Protein AF-K9W0Q9-F1 (afdb_monomer_lite)

Secondary structure (DSSP, 8-state):
-HHHHHHHHHHHHHHHTTT-HHHHHHHHHHHHTHHHHHHHHHHHHHHHTTS---HHHHHHHHHHHHHHHHHHHHHHHTTTT--HHHHHHHHHHHHHHHHHHHS-S-------SHHHHHHHHHHHHHHHHHHHHHTTSHHHHHH---TTSTTTGGGS--

InterPro domains:
  IPR002680 Alternative oxidase [PF01786] (16-102)
  IPR002680 Alternative oxidase [PTHR31803] (5-102)
  IPR038659 Alternative oxidase superfamily [G3DSA:1.20.1260.140] (1-105)

Structure (mmCIF, N/CA/C/O backbone):
data_AF-K9W0Q9-F1
#
_entry.id   AF-K9W0Q9-F1
#
loop_
_atom_site.group_PDB
_atom_site.id
_atom_site.type_symbol
_atom_site.label_atom_id
_atom_site.label_alt_id
_atom_site.label_comp_id
_atom_site.label_asym_id
_atom_site.label_entity_id
_atom_site.label_seq_id
_atom_site.pdbx_PDB_ins_code
_atom_site.Cartn_x
_atom_site.Cartn_y
_atom_site.Cartn_z
_atom_site.occupancy
_atom_site.B_iso_or_equiv
_atom_site.auth_seq_id
_atom_site.auth_comp_id
_atom_site.auth_asym_id
_atom_site.auth_atom_id
_atom_site.pdbx_PDB_model_num
ATOM 1 N N . MET A 1 1 ? 7.665 16.505 -1.309 1.00 53.44 1 MET A N 1
ATOM 2 C CA . MET A 1 1 ? 6.292 16.562 -1.870 1.00 53.44 1 MET A CA 1
ATOM 3 C C . MET A 1 1 ? 5.495 15.297 -1.554 1.00 53.44 1 MET A C 1
ATOM 5 O O . MET A 1 1 ? 4.420 15.426 -0.991 1.00 53.44 1 MET A O 1
ATOM 9 N N . LEU A 1 2 ? 6.021 14.095 -1.835 1.00 57.38 2 LEU A N 1
ATOM 10 C CA . LEU A 1 2 ? 5.347 12.828 -1.509 1.00 57.38 2 LEU A CA 1
ATOM 11 C C . LEU A 1 2 ? 5.180 12.618 0.006 1.00 57.38 2 LEU A C 1
ATOM 13 O O . LEU A 1 2 ? 4.066 12.401 0.452 1.00 57.38 2 LEU A O 1
ATOM 17 N N . GLN A 1 3 ? 6.235 12.822 0.803 1.00 58.09 3 GLN A N 1
ATOM 18 C CA . GLN A 1 3 ? 6.147 12.746 2.271 1.00 58.09 3 GLN A CA 1
ATOM 19 C C . GLN A 1 3 ? 5.103 13.711 2.854 1.00 58.09 3 GLN A C 1
ATOM 21 O O . GLN A 1 3 ? 4.351 13.338 3.738 1.00 58.09 3 GLN A O 1
ATOM 26 N N . PHE A 1 4 ? 4.978 14.922 2.302 1.00 65.38 4 PHE A N 1
ATOM 27 C CA . PHE A 1 4 ? 3.951 15.883 2.721 1.00 65.38 4 PHE A CA 1
ATOM 28 C C . PHE A 1 4 ? 2.527 15.398 2.396 1.00 65.38 4 PHE A C 1
ATOM 30 O O . PHE A 1 4 ? 1.630 15.523 3.224 1.00 65.38 4 PHE A O 1
ATOM 37 N N . LEU A 1 5 ? 2.324 14.803 1.215 1.00 65.62 5 LEU A N 1
ATOM 38 C CA . LEU A 1 5 ? 1.051 14.185 0.829 1.00 65.62 5 LEU A CA 1
ATOM 39 C C . LEU A 1 5 ? 0.712 12.972 1.700 1.00 65.62 5 LEU A C 1
ATOM 41 O O . LEU A 1 5 ? -0.432 12.845 2.128 1.00 65.62 5 LEU A O 1
ATOM 45 N N . VAL A 1 6 ? 1.698 12.123 1.992 1.00 67.38 6 VAL A N 1
ATOM 46 C CA . VAL A 1 6 ? 1.546 10.971 2.889 1.00 67.38 6 VAL A CA 1
ATOM 47 C C . VAL A 1 6 ? 1.188 11.446 4.296 1.00 67.38 6 VAL A C 1
ATOM 49 O O . VAL A 1 6 ? 0.217 10.959 4.857 1.00 67.38 6 VAL A O 1
ATOM 52 N N . SER A 1 7 ? 1.852 12.475 4.829 1.00 68.44 7 SER A N 1
ATOM 53 C CA . SER A 1 7 ? 1.512 13.037 6.143 1.00 68.44 7 SER A CA 1
ATOM 54 C C . SER A 1 7 ? 0.103 13.639 6.194 1.00 68.44 7 SER A C 1
ATOM 56 O O . SER A 1 7 ? -0.592 13.487 7.197 1.00 68.44 7 SER A O 1
ATOM 58 N N . ILE A 1 8 ? -0.355 14.301 5.125 1.00 75.94 8 ILE A N 1
ATOM 59 C CA . ILE A 1 8 ? -1.740 14.792 5.036 1.00 75.94 8 ILE A CA 1
ATOM 60 C C . ILE A 1 8 ? -2.720 13.618 4.998 1.00 75.94 8 ILE A C 1
ATOM 62 O O . ILE A 1 8 ? -3.731 13.644 5.699 1.00 75.94 8 ILE A O 1
ATOM 66 N N . LEU A 1 9 ? -2.425 12.585 4.209 1.00 73.56 9 LEU A N 1
ATOM 67 C CA . LEU A 1 9 ? -3.254 11.389 4.108 1.00 73.56 9 LEU A CA 1
ATOM 68 C C . LEU A 1 9 ? -3.345 10.669 5.458 1.00 73.56 9 LEU A C 1
ATOM 70 O O . LEU A 1 9 ? -4.447 10.379 5.917 1.00 73.56 9 LEU A O 1
ATOM 74 N N . GLU A 1 10 ? -2.215 10.442 6.126 1.00 72.25 10 GLU A N 1
ATOM 75 C CA . GLU A 1 10 ? -2.154 9.858 7.465 1.00 72.25 10 GLU A CA 1
ATOM 76 C C . GLU A 1 10 ? -2.935 10.690 8.480 1.00 72.25 10 GLU A C 1
ATOM 78 O O . GLU A 1 10 ? -3.659 10.130 9.305 1.00 72.25 10 GLU A O 1
ATOM 83 N N . PHE A 1 11 ? -2.841 12.019 8.413 1.00 79.00 11 PHE A N 1
ATOM 84 C CA . PHE A 1 11 ? -3.606 12.919 9.271 1.00 79.00 11 PHE A CA 1
ATOM 85 C C . PHE A 1 11 ? -5.117 12.805 9.015 1.00 79.00 11 PHE A C 1
ATOM 87 O O . PHE A 1 11 ? -5.897 12.623 9.956 1.00 79.00 11 PHE A O 1
ATOM 94 N N . CYS A 1 12 ? -5.539 12.847 7.749 1.00 80.44 12 CYS A N 1
ATOM 95 C CA . CYS A 1 12 ? -6.937 12.699 7.350 1.00 80.44 12 CYS A CA 1
ATOM 96 C C . CYS A 1 12 ? -7.502 11.332 7.759 1.00 80.44 12 CYS A C 1
ATOM 98 O O . CYS A 1 12 ? -8.575 11.274 8.362 1.00 80.44 12 CYS A O 1
ATOM 100 N N . LEU A 1 13 ? -6.772 10.243 7.503 1.00 80.50 13 LEU A N 1
ATOM 101 C CA . LEU A 1 13 ? -7.163 8.886 7.890 1.00 80.50 13 LEU A CA 1
ATOM 102 C C . LEU A 1 13 ? -7.195 8.718 9.412 1.00 80.50 13 LEU A C 1
ATOM 104 O O . LEU A 1 13 ? -8.138 8.133 9.938 1.00 80.50 13 LEU A O 1
ATOM 108 N N . SER A 1 14 ? -6.230 9.293 10.136 1.00 76.81 14 SER A N 1
ATOM 109 C CA . SER A 1 14 ? -6.221 9.285 11.606 1.00 76.81 14 SER A CA 1
ATOM 110 C C . SER A 1 14 ? -7.429 10.010 12.194 1.00 76.81 14 SER A C 1
ATOM 112 O O . SER A 1 14 ? -7.927 9.623 13.251 1.00 76.81 14 SER A O 1
ATOM 114 N N . ARG A 1 15 ? -7.927 11.052 11.517 1.00 83.75 15 ARG A N 1
ATOM 115 C CA . ARG A 1 15 ? -9.120 11.780 11.953 1.00 83.75 15 ARG A CA 1
ATOM 116 C C . ARG A 1 15 ? -10.417 11.065 11.582 1.00 83.75 15 ARG A C 1
ATOM 118 O O . ARG A 1 15 ? -11.326 11.044 12.411 1.00 83.75 15 ARG A O 1
ATOM 125 N N . LEU A 1 16 ? -10.497 10.519 10.367 1.00 84.31 16 LEU A N 1
ATOM 126 C CA . LEU A 1 16 ? -11.683 9.854 9.820 1.00 84.31 16 LEU A CA 1
ATOM 127 C C . LEU A 1 16 ? -11.959 8.511 10.506 1.00 84.31 16 LEU A C 1
ATOM 129 O O . LEU A 1 16 ? -13.104 8.200 10.815 1.00 84.31 16 LEU A O 1
ATOM 133 N N . TYR A 1 17 ? -10.904 7.749 10.795 1.00 84.25 17 TYR A N 1
ATOM 134 C CA . TYR A 1 17 ? -10.982 6.439 11.442 1.00 84.25 17 TYR A CA 1
ATOM 135 C C . TYR A 1 17 ? -10.630 6.490 12.928 1.00 84.25 17 TYR A C 1
ATOM 137 O O . TYR A 1 17 ? -10.083 5.534 13.485 1.00 84.25 17 TYR A O 1
ATOM 145 N N . LYS A 1 18 ? -10.922 7.615 13.586 1.00 78.00 18 LYS A N 1
ATOM 146 C CA . LYS A 1 18 ? -10.721 7.731 15.029 1.00 78.00 18 LYS A CA 1
ATOM 147 C C . LYS A 1 18 ? -11.505 6.610 15.730 1.00 78.00 18 LYS A C 1
ATOM 149 O O . LYS A 1 18 ? -12.688 6.432 15.453 1.00 78.00 18 LYS A O 1
ATOM 154 N N . ASP A 1 19 ? -10.816 5.833 16.563 1.00 81.50 19 ASP A N 1
ATOM 155 C CA . ASP A 1 19 ? -11.355 4.683 17.308 1.00 81.50 19 ASP A CA 1
ATOM 156 C C . ASP A 1 19 ? -11.834 3.485 16.441 1.00 81.50 19 ASP A C 1
ATOM 158 O O . ASP A 1 19 ? -12.412 2.527 16.951 1.00 81.50 19 ASP A O 1
ATOM 162 N N . ARG A 1 20 ? -11.575 3.492 15.119 1.00 83.25 20 ARG A N 1
ATOM 163 C CA . ARG A 1 20 ? -11.908 2.401 14.175 1.00 83.25 20 ARG A CA 1
ATOM 164 C C . ARG A 1 20 ? -10.640 1.800 13.567 1.00 83.25 20 ARG A C 1
ATOM 166 O O . ARG A 1 20 ? -10.340 2.004 12.391 1.00 83.25 20 ARG A O 1
ATOM 173 N N . PHE A 1 21 ? -9.896 1.043 14.369 1.00 84.38 21 PHE A N 1
ATOM 174 C CA . PHE A 1 21 ? -8.581 0.528 13.973 1.00 84.38 21 PHE A CA 1
ATOM 175 C C . PHE A 1 21 ? -8.625 -0.482 12.820 1.00 84.38 21 PHE A C 1
ATOM 177 O O . PHE A 1 21 ? -7.917 -0.283 11.839 1.00 84.38 21 PHE A O 1
ATOM 184 N N . TYR A 1 22 ? -9.461 -1.527 12.886 1.00 87.00 22 TYR A N 1
ATOM 185 C CA . TYR A 1 22 ? -9.489 -2.547 11.823 1.00 87.00 22 TYR A CA 1
ATOM 186 C C . TYR A 1 22 ? -9.854 -1.971 10.446 1.00 87.00 22 TYR A C 1
ATOM 188 O O . TYR A 1 22 ? -9.137 -2.262 9.490 1.00 87.00 22 TYR A O 1
ATOM 196 N N . PRO A 1 23 ? -10.876 -1.101 10.314 1.00 88.69 23 PRO A N 1
ATOM 197 C CA . PRO A 1 23 ? -11.159 -0.458 9.033 1.00 88.69 23 PRO A CA 1
ATOM 198 C C . PRO A 1 23 ? -10.050 0.482 8.555 1.00 88.69 23 PRO A C 1
ATOM 200 O O . PRO A 1 23 ? -9.765 0.532 7.362 1.00 88.69 23 PRO A O 1
ATOM 203 N N . ARG A 1 24 ? -9.373 1.189 9.472 1.00 88.25 24 ARG A N 1
ATOM 204 C CA . ARG A 1 24 ? -8.221 2.032 9.121 1.00 88.25 24 ARG A CA 1
ATOM 205 C C . ARG A 1 24 ? -7.102 1.212 8.490 1.00 88.25 24 ARG A C 1
ATOM 207 O O . ARG A 1 24 ? -6.607 1.592 7.433 1.00 88.25 24 ARG A O 1
ATOM 214 N N . PHE A 1 25 ? -6.713 0.110 9.134 1.00 87.12 25 PHE A N 1
ATOM 215 C CA . PHE A 1 25 ? -5.697 -0.787 8.587 1.00 87.12 25 PHE A CA 1
ATOM 216 C C . PHE A 1 25 ? -6.153 -1.381 7.266 1.00 87.12 25 PHE A C 1
ATOM 218 O O . PHE A 1 25 ? -5.383 -1.376 6.322 1.00 87.12 25 PHE A O 1
ATOM 225 N N . TYR A 1 26 ? -7.414 -1.798 7.149 1.00 91.06 26 TYR A N 1
ATOM 226 C CA . TYR A 1 26 ? -7.927 -2.347 5.898 1.00 91.06 26 TYR A CA 1
ATOM 227 C C . TYR A 1 26 ? -7.718 -1.376 4.728 1.00 91.06 26 TYR A C 1
ATOM 229 O O . TYR A 1 26 ? -7.220 -1.775 3.677 1.00 91.06 26 TYR A O 1
ATOM 237 N N . VAL A 1 27 ? -8.038 -0.089 4.915 1.00 90.06 27 VAL A N 1
ATOM 238 C CA . VAL A 1 27 ? -7.817 0.932 3.882 1.00 90.06 27 VAL A CA 1
ATOM 239 C C . VAL A 1 27 ? -6.329 1.152 3.608 1.00 90.06 27 VAL A C 1
ATOM 241 O O . VAL A 1 27 ? -5.949 1.230 2.443 1.00 90.06 27 VAL A O 1
ATOM 244 N N . LEU A 1 28 ? -5.489 1.231 4.645 1.00 86.44 28 LEU A N 1
ATOM 245 C CA . LEU A 1 28 ? -4.045 1.436 4.489 1.00 86.44 28 LEU A CA 1
ATOM 246 C C . LEU A 1 28 ? -3.378 0.277 3.737 1.00 86.44 28 LEU A C 1
ATOM 248 O O . LEU A 1 28 ? -2.754 0.524 2.713 1.00 86.44 28 LEU A O 1
ATOM 252 N N . GLU A 1 29 ? -3.609 -0.962 4.166 1.00 87.75 29 GLU A N 1
ATOM 253 C CA . GLU A 1 29 ? -3.070 -2.189 3.553 1.00 87.75 29 GLU A CA 1
ATOM 254 C C . GLU A 1 29 ? -3.618 -2.419 2.131 1.00 87.75 29 GLU A C 1
ATOM 256 O O . GLU A 1 29 ? -2.999 -3.050 1.277 1.00 87.75 29 GLU A O 1
ATOM 261 N N . THR A 1 30 ? -4.812 -1.901 1.827 1.00 90.31 30 THR A N 1
ATOM 262 C CA . THR A 1 30 ? -5.342 -1.937 0.456 1.00 90.31 30 THR A CA 1
ATOM 263 C C . THR A 1 30 ? -4.603 -0.946 -0.451 1.00 90.31 30 THR A C 1
ATOM 265 O O . THR A 1 30 ? -4.350 -1.244 -1.619 1.00 90.31 30 THR A O 1
ATOM 268 N N . VAL A 1 31 ? -4.239 0.229 0.072 1.00 88.50 31 VAL A N 1
ATOM 269 C CA . VAL A 1 31 ? -3.550 1.299 -0.669 1.00 88.50 31 VAL A CA 1
ATOM 270 C C . VAL A 1 31 ? -2.033 1.058 -0.753 1.00 88.50 31 VAL A C 1
ATOM 272 O O . VAL A 1 31 ? -1.439 1.384 -1.783 1.00 88.50 31 VAL A O 1
ATOM 275 N N . SER A 1 32 ? -1.409 0.442 0.257 1.00 84.50 32 SER A N 1
ATOM 276 C CA . SER A 1 32 ? 0.031 0.114 0.295 1.00 84.50 32 SER A CA 1
ATOM 277 C C . SER A 1 32 ? 0.451 -0.864 -0.804 1.00 84.50 32 SER A C 1
ATOM 279 O O . SER A 1 32 ? 1.595 -0.875 -1.237 1.00 84.50 32 SER A O 1
ATOM 281 N N . ARG A 1 33 ? -0.494 -1.633 -1.354 1.00 88.06 33 ARG A N 1
ATOM 282 C CA . ARG A 1 33 ? -0.257 -2.572 -2.465 1.00 88.06 33 ARG A CA 1
ATOM 283 C C . ARG A 1 33 ? -0.077 -1.906 -3.826 1.00 88.06 33 ARG A C 1
ATOM 285 O O . ARG A 1 33 ? 0.436 -2.527 -4.761 1.00 88.06 33 ARG A O 1
ATOM 292 N N . VAL A 1 34 ? -0.544 -0.668 -3.961 1.00 88.69 34 VAL A N 1
ATOM 293 C CA . VAL A 1 34 ? -0.626 0.048 -5.239 1.00 88.69 34 VAL A CA 1
ATOM 294 C C . VAL A 1 34 ? 0.742 0.345 -5.855 1.00 88.69 34 VAL A C 1
ATOM 296 O O . VAL A 1 34 ? 0.863 0.139 -7.062 1.00 88.69 34 VAL A O 1
ATOM 299 N N . PRO A 1 35 ? 1.778 0.770 -5.105 1.00 84.69 35 PRO A N 1
ATOM 300 C CA . PRO A 1 35 ? 3.114 0.975 -5.654 1.00 84.69 35 PRO A CA 1
ATOM 301 C C . PRO A 1 35 ? 3.691 -0.273 -6.312 1.00 84.69 35 PRO A C 1
ATOM 303 O O . PRO A 1 35 ? 4.149 -0.199 -7.452 1.00 84.69 35 PRO A O 1
ATOM 306 N N . TYR A 1 36 ? 3.581 -1.428 -5.653 1.00 84.00 36 TYR A N 1
ATOM 307 C CA . TYR A 1 36 ? 4.068 -2.694 -6.196 1.00 84.00 36 TYR A CA 1
ATOM 308 C C . TYR A 1 36 ? 3.296 -3.101 -7.453 1.00 84.00 36 TYR A C 1
ATOM 310 O O . TYR A 1 36 ? 3.898 -3.468 -8.460 1.00 84.00 36 TYR A O 1
ATOM 318 N N . PHE A 1 37 ? 1.965 -2.973 -7.439 1.00 86.44 37 PHE A N 1
ATOM 319 C CA . PHE A 1 37 ? 1.138 -3.261 -8.613 1.00 86.44 37 PHE A CA 1
ATOM 320 C C . PHE A 1 37 ? 1.442 -2.321 -9.791 1.00 86.44 37 PHE A C 1
ATOM 322 O O . PHE A 1 37 ? 1.609 -2.784 -10.919 1.00 86.44 37 PHE A O 1
ATOM 329 N N . ALA A 1 38 ? 1.551 -1.013 -9.539 1.00 85.62 38 ALA A N 1
ATOM 330 C CA . ALA A 1 38 ? 1.886 -0.021 -10.555 1.00 85.62 38 ALA A CA 1
ATOM 331 C C . ALA A 1 38 ? 3.253 -0.321 -11.183 1.00 85.62 38 ALA A C 1
ATOM 333 O O . ALA A 1 38 ? 3.369 -0.379 -12.407 1.00 85.62 38 ALA A O 1
ATOM 334 N N . PHE A 1 39 ? 4.262 -0.605 -10.359 1.00 81.75 39 PHE A N 1
ATOM 335 C CA . PHE A 1 39 ? 5.594 -0.958 -10.831 1.00 81.75 39 PHE A CA 1
ATOM 336 C C . PHE A 1 39 ? 5.587 -2.235 -11.682 1.00 81.75 39 PHE A C 1
ATOM 338 O O . PHE A 1 39 ? 6.087 -2.223 -12.807 1.00 81.75 39 PHE A O 1
ATOM 345 N N . LEU A 1 40 ? 4.944 -3.306 -11.202 1.00 83.75 40 LEU A N 1
ATOM 346 C CA . LEU A 1 40 ? 4.785 -4.554 -11.956 1.00 83.75 40 LEU A CA 1
ATOM 347 C C . LEU A 1 40 ? 4.076 -4.334 -13.297 1.00 83.75 40 LEU A C 1
ATOM 349 O O . LEU A 1 40 ? 4.505 -4.888 -14.305 1.00 83.75 40 LEU A O 1
ATOM 353 N N . SER A 1 41 ? 3.025 -3.508 -13.331 1.00 87.88 41 SER A N 1
ATOM 354 C CA . SER A 1 41 ? 2.273 -3.224 -14.560 1.00 87.88 41 SER A CA 1
ATOM 355 C C . SER A 1 41 ? 3.127 -2.525 -15.626 1.00 87.88 41 SER A C 1
ATOM 357 O O . SER A 1 41 ? 3.078 -2.900 -16.798 1.00 87.88 41 SER A O 1
ATOM 359 N N . VAL A 1 42 ? 3.970 -1.566 -15.221 1.00 84.12 42 VAL A N 1
ATOM 360 C CA . VAL A 1 42 ? 4.882 -0.847 -16.124 1.00 84.12 42 VAL A CA 1
ATOM 361 C C . VAL A 1 42 ? 6.023 -1.753 -16.581 1.00 84.12 42 VAL A C 1
ATOM 363 O O . VAL A 1 42 ? 6.349 -1.772 -17.767 1.00 84.12 42 VAL A O 1
ATOM 366 N N . LEU A 1 43 ? 6.607 -2.542 -15.674 1.00 80.44 43 LEU A N 1
ATOM 367 C CA . LEU A 1 43 ? 7.662 -3.488 -16.033 1.00 80.44 43 LEU A CA 1
ATOM 368 C C . LEU A 1 43 ? 7.175 -4.548 -17.023 1.00 80.44 43 LEU A C 1
ATOM 370 O O . LEU A 1 43 ? 7.850 -4.797 -18.020 1.00 80.44 43 LEU A O 1
ATOM 374 N N . HIS A 1 44 ? 5.995 -5.126 -16.789 1.00 83.56 44 HIS A N 1
ATOM 375 C CA . HIS A 1 44 ? 5.394 -6.076 -17.724 1.00 83.56 44 HIS A CA 1
ATOM 376 C C . HIS A 1 44 ? 5.088 -5.439 -19.080 1.00 83.56 44 HIS A C 1
ATOM 378 O O . HIS A 1 44 ? 5.261 -6.094 -20.109 1.00 83.56 44 HIS A O 1
ATOM 384 N N . LEU A 1 45 ? 4.670 -4.169 -19.112 1.00 83.50 45 LEU A N 1
ATOM 385 C CA . LEU A 1 45 ? 4.482 -3.439 -20.364 1.00 83.50 45 LEU A CA 1
ATOM 386 C C . LEU A 1 45 ? 5.811 -3.273 -21.118 1.00 83.50 45 LEU A C 1
ATOM 388 O O . LEU A 1 45 ? 5.866 -3.540 -22.315 1.00 83.50 45 LEU A O 1
ATOM 392 N N . TYR A 1 46 ? 6.889 -2.882 -20.435 1.00 80.00 46 TYR A N 1
ATOM 393 C CA . TYR A 1 46 ? 8.215 -2.740 -21.050 1.00 80.00 46 TYR A CA 1
ATOM 394 C C . TYR A 1 46 ? 8.778 -4.064 -21.563 1.00 80.00 46 TYR A C 1
ATOM 396 O O . TYR A 1 46 ? 9.337 -4.097 -22.660 1.00 80.00 46 TYR A O 1
ATOM 404 N N . GLU A 1 47 ? 8.596 -5.148 -20.811 1.00 78.06 47 GLU A N 1
ATOM 405 C CA . GLU A 1 47 ? 8.965 -6.496 -21.243 1.00 78.06 47 GLU A CA 1
ATOM 406 C C . GLU A 1 47 ? 8.159 -6.927 -22.476 1.00 78.06 47 GLU A C 1
ATOM 408 O O . GLU A 1 47 ? 8.733 -7.369 -23.469 1.00 78.06 47 GLU A O 1
ATOM 413 N N . SER A 1 48 ? 6.840 -6.705 -22.471 1.00 83.06 48 SER A N 1
ATOM 414 C CA . SER A 1 48 ? 5.953 -7.060 -23.591 1.00 83.06 48 SER A CA 1
ATOM 415 C C . SER A 1 48 ? 6.258 -6.274 -24.870 1.00 83.06 48 SER A C 1
ATOM 417 O O . SER A 1 48 ? 6.072 -6.785 -25.972 1.00 83.06 48 SER A O 1
ATOM 419 N N . LEU A 1 49 ? 6.738 -5.035 -24.736 1.00 86.38 49 LEU A N 1
ATOM 420 C CA . LEU A 1 49 ? 7.183 -4.199 -25.855 1.00 86.38 49 LEU A CA 1
ATOM 421 C C . LEU A 1 49 ? 8.621 -4.513 -26.308 1.00 86.38 49 LEU A C 1
ATOM 423 O O . LEU A 1 49 ? 9.108 -3.891 -27.250 1.00 86.38 49 LEU A O 1
ATOM 427 N N . GLY A 1 50 ? 9.319 -5.442 -25.645 1.00 82.62 50 GLY A N 1
ATOM 428 C CA . GLY A 1 50 ? 10.716 -5.779 -25.934 1.00 82.62 50 GLY A CA 1
ATOM 429 C C . GLY A 1 50 ? 11.711 -4.673 -25.567 1.00 82.62 50 GLY A C 1
ATOM 430 O O . GLY A 1 50 ? 12.865 -4.712 -25.994 1.00 82.62 50 GLY A O 1
ATOM 431 N N . LEU A 1 51 ? 11.285 -3.681 -24.780 1.00 72.88 51 LEU A N 1
ATOM 432 C CA . LEU A 1 51 ? 12.108 -2.541 -24.366 1.00 72.88 51 LEU A CA 1
ATOM 433 C C . LEU A 1 51 ? 13.047 -2.898 -23.207 1.00 72.88 51 LEU A C 1
ATOM 435 O O . LEU A 1 51 ? 13.998 -2.165 -22.931 1.00 72.88 51 LEU A O 1
ATOM 439 N N . TRP A 1 52 ? 12.788 -4.009 -22.513 1.00 69.44 52 TRP A N 1
ATOM 440 C CA . TRP A 1 52 ? 13.531 -4.409 -21.323 1.00 69.44 52 TRP A CA 1
ATOM 441 C C . TRP A 1 52 ? 13.385 -5.910 -21.029 1.00 69.44 52 TRP A C 1
ATOM 443 O O . TRP A 1 52 ? 12.334 -6.480 -21.282 1.00 69.44 52 TRP A O 1
ATOM 453 N N . HIS A 1 53 ? 14.429 -6.552 -20.491 1.00 63.78 53 HIS A N 1
ATOM 454 C CA . HIS A 1 53 ? 14.489 -8.017 -20.322 1.00 63.78 53 HIS A CA 1
ATOM 455 C C . HIS A 1 53 ? 15.097 -8.442 -18.969 1.00 63.78 53 HIS A C 1
ATOM 457 O O . HIS A 1 53 ? 15.980 -9.297 -18.924 1.00 63.78 53 HIS A O 1
ATOM 463 N N . GLN A 1 54 ? 14.679 -7.832 -17.851 1.00 65.00 54 GLN A N 1
ATOM 464 C CA . GLN A 1 54 ? 15.145 -8.233 -16.511 1.00 65.00 54 GLN A CA 1
ATOM 465 C C . GLN A 1 54 ? 13.997 -8.734 -15.623 1.00 65.00 54 GLN A C 1
ATOM 467 O O . GLN A 1 54 ? 13.537 -8.050 -14.708 1.00 65.00 54 GLN A O 1
ATOM 472 N N . ALA A 1 55 ? 13.578 -9.977 -15.862 1.00 64.12 55 ALA A N 1
ATOM 473 C CA . ALA A 1 55 ? 12.482 -10.633 -15.144 1.00 64.12 55 ALA A CA 1
ATOM 474 C C . ALA A 1 55 ? 12.704 -10.765 -13.621 1.00 64.12 55 ALA A C 1
ATOM 476 O O . ALA A 1 55 ? 11.755 -10.977 -12.867 1.00 64.12 55 ALA A O 1
ATOM 477 N N . ASP A 1 56 ? 13.938 -10.636 -13.133 1.00 68.50 56 ASP A N 1
ATOM 478 C CA . ASP A 1 56 ? 14.235 -10.790 -11.706 1.00 68.50 56 ASP A CA 1
ATOM 479 C C . ASP A 1 56 ? 13.658 -9.658 -10.844 1.00 68.50 56 ASP A C 1
ATOM 481 O O . ASP A 1 56 ? 13.208 -9.904 -9.727 1.00 68.50 56 ASP A O 1
ATOM 485 N N . TRP A 1 57 ? 13.548 -8.442 -11.381 1.00 64.12 57 TRP A N 1
ATOM 486 C CA . TRP A 1 57 ? 12.907 -7.319 -10.686 1.00 64.12 57 TRP A CA 1
ATOM 487 C C . TRP A 1 57 ? 11.397 -7.501 -10.533 1.00 64.12 57 TRP A C 1
ATOM 489 O O . TRP A 1 57 ? 10.826 -7.059 -9.536 1.00 64.12 57 TRP A O 1
ATOM 499 N N . ILE A 1 58 ? 10.760 -8.174 -11.496 1.00 70.94 58 ILE A N 1
ATOM 500 C CA . ILE A 1 58 ? 9.333 -8.514 -11.444 1.00 70.94 58 ILE A CA 1
ATOM 501 C C . ILE A 1 58 ? 9.084 -9.459 -10.263 1.00 70.94 58 ILE A C 1
ATOM 503 O O . ILE A 1 58 ? 8.137 -9.274 -9.506 1.00 70.94 58 ILE A O 1
ATOM 507 N N . LYS A 1 59 ? 9.975 -10.433 -10.036 1.00 75.06 59 LYS A N 1
ATOM 508 C CA . LYS A 1 59 ? 9.845 -11.384 -8.919 1.00 75.06 59 LYS A CA 1
ATOM 509 C C . LYS A 1 59 ? 9.914 -10.695 -7.555 1.00 75.06 59 LYS A C 1
ATOM 511 O O . LYS A 1 59 ? 9.144 -11.053 -6.670 1.00 75.06 59 LYS A O 1
ATOM 516 N N . ILE A 1 60 ? 10.810 -9.718 -7.394 1.00 74.12 60 ILE A N 1
ATOM 517 C CA . ILE A 1 60 ? 10.990 -8.990 -6.126 1.00 74.12 60 ILE A CA 1
ATOM 518 C C . ILE A 1 60 ? 9.720 -8.206 -5.779 1.00 74.12 60 ILE A C 1
ATOM 520 O O . ILE A 1 60 ? 9.133 -8.432 -4.726 1.00 74.12 60 ILE A O 1
ATOM 524 N N . HIS A 1 61 ? 9.230 -7.375 -6.700 1.00 74.31 61 HIS A N 1
ATOM 525 C CA . HIS A 1 61 ? 8.046 -6.547 -6.446 1.00 74.31 61 HIS A CA 1
ATOM 526 C C . HIS A 1 61 ? 6.764 -7.383 -6.341 1.00 74.31 61 HIS A C 1
ATOM 528 O O . HIS A 1 61 ? 5.812 -6.997 -5.663 1.00 74.31 61 HIS A O 1
ATOM 534 N N . PHE A 1 62 ? 6.729 -8.559 -6.977 1.00 81.19 62 PHE A N 1
ATOM 535 C CA . PHE A 1 62 ? 5.660 -9.529 -6.763 1.00 81.19 62 PHE A CA 1
ATOM 536 C C . PHE A 1 62 ? 5.679 -10.088 -5.337 1.00 81.19 62 PHE A C 1
ATOM 538 O O . PHE A 1 62 ? 4.624 -10.185 -4.713 1.00 81.19 62 PHE A O 1
ATOM 545 N N . ALA A 1 63 ? 6.859 -10.422 -4.806 1.00 80.50 63 ALA A N 1
ATOM 546 C CA . ALA A 1 63 ? 6.996 -10.899 -3.433 1.00 80.50 63 ALA A CA 1
ATOM 547 C C . ALA A 1 63 ? 6.581 -9.829 -2.409 1.00 80.50 63 ALA A C 1
ATOM 549 O O . ALA A 1 63 ? 5.881 -10.150 -1.453 1.00 80.50 63 ALA A O 1
ATOM 550 N N . GLU A 1 64 ? 6.925 -8.562 -2.641 1.00 78.12 64 GLU A N 1
ATOM 551 C CA . GLU A 1 64 ? 6.485 -7.442 -1.797 1.00 78.12 64 GLU A CA 1
ATOM 552 C C . GLU A 1 64 ? 4.964 -7.233 -1.884 1.00 78.12 64 GLU A C 1
ATOM 554 O O . GLU A 1 64 ? 4.279 -7.193 -0.865 1.00 78.12 64 GLU A O 1
ATOM 559 N N . SER A 1 65 ? 4.383 -7.241 -3.092 1.00 83.88 65 SER A N 1
ATOM 560 C CA . SER A 1 65 ? 2.921 -7.179 -3.262 1.00 83.88 65 SER A CA 1
ATOM 561 C C . SER A 1 65 ? 2.190 -8.335 -2.562 1.00 83.88 65 SER A C 1
ATOM 563 O O . SER A 1 65 ? 1.062 -8.172 -2.080 1.00 83.88 65 SER A O 1
ATOM 565 N N . TRP A 1 66 ? 2.822 -9.512 -2.511 1.00 85.50 66 TRP A N 1
ATOM 566 C CA . TRP A 1 66 ? 2.322 -10.684 -1.799 1.00 85.50 66 TRP A CA 1
ATOM 567 C C . TRP A 1 66 ? 2.425 -10.536 -0.275 1.00 85.50 66 TRP A C 1
ATOM 569 O O . TRP A 1 66 ? 1.511 -10.963 0.433 1.00 85.50 66 TRP A O 1
ATOM 579 N N . ASN A 1 67 ? 3.490 -9.909 0.227 1.00 86.62 67 ASN A N 1
ATOM 580 C CA . ASN A 1 67 ? 3.654 -9.587 1.645 1.00 86.62 67 ASN A CA 1
ATOM 581 C C . ASN A 1 67 ? 2.527 -8.668 2.141 1.00 86.62 67 ASN A C 1
ATOM 583 O O . ASN A 1 67 ? 1.799 -9.014 3.069 1.00 86.62 67 ASN A O 1
ATOM 587 N N . GLU A 1 68 ? 2.283 -7.570 1.432 1.00 84.00 68 GLU A N 1
ATOM 588 C CA . GLU A 1 68 ? 1.199 -6.633 1.748 1.00 84.00 68 GLU A CA 1
ATOM 589 C C . GLU A 1 68 ? -0.191 -7.286 1.636 1.00 84.00 68 GLU A C 1
ATOM 591 O O . GLU A 1 68 ? -1.098 -7.056 2.439 1.00 84.00 68 GLU A O 1
ATOM 596 N N . LEU A 1 69 ? -0.386 -8.179 0.654 1.00 89.25 69 LEU A N 1
ATOM 597 C CA . LEU A 1 69 ? -1.613 -8.975 0.565 1.00 89.25 69 LEU A CA 1
ATOM 598 C C . LEU A 1 69 ? -1.815 -9.842 1.815 1.00 89.25 69 LEU A C 1
ATOM 600 O O . LEU A 1 69 ? -2.953 -10.010 2.259 1.00 89.25 69 LEU A O 1
ATOM 604 N N . HIS A 1 70 ? -0.746 -10.412 2.371 1.00 88.38 70 HIS A N 1
ATOM 605 C CA . HIS A 1 70 ? -0.830 -11.208 3.589 1.00 88.38 70 HIS A CA 1
ATOM 606 C C . HIS A 1 70 ? -1.326 -10.366 4.772 1.00 88.38 70 HIS A C 1
ATOM 608 O O . HIS A 1 70 ? -2.234 -10.801 5.486 1.00 88.38 70 HIS A O 1
ATOM 614 N N . HIS A 1 71 ? -0.817 -9.142 4.923 1.00 85.31 71 HIS A N 1
ATOM 615 C CA . HIS A 1 71 ? -1.272 -8.197 5.944 1.00 85.31 71 HIS A CA 1
ATOM 616 C C . HIS A 1 71 ? -2.757 -7.853 5.768 1.00 85.31 71 HIS A C 1
ATOM 618 O O . HIS A 1 71 ? -3.545 -7.980 6.711 1.00 85.31 71 HIS A O 1
ATOM 624 N N . LEU A 1 72 ? -3.180 -7.540 4.539 1.00 89.56 72 LEU A N 1
ATOM 625 C CA . LEU A 1 72 ? -4.582 -7.266 4.223 1.00 89.56 72 LEU A CA 1
ATOM 626 C C . LEU A 1 72 ? -5.504 -8.431 4.616 1.00 89.56 72 LEU A C 1
ATOM 628 O O . LEU A 1 72 ? -6.553 -8.209 5.222 1.00 89.56 72 LEU A O 1
ATOM 632 N N . ARG A 1 73 ? -5.114 -9.679 4.325 1.00 90.00 73 ARG A N 1
ATOM 633 C CA . ARG A 1 73 ? -5.907 -10.871 4.682 1.00 90.00 73 ARG A CA 1
ATOM 634 C C . ARG A 1 73 ? -6.073 -11.045 6.187 1.00 90.00 73 ARG A C 1
ATOM 636 O O . ARG A 1 73 ? -7.145 -11.453 6.632 1.00 90.00 73 ARG A O 1
ATOM 643 N N . ILE A 1 74 ? -5.046 -10.724 6.971 1.00 88.62 74 ILE A N 1
ATOM 644 C CA . ILE A 1 74 ? -5.135 -10.745 8.437 1.00 88.62 74 ILE A CA 1
ATOM 645 C C . ILE A 1 74 ? -6.177 -9.725 8.908 1.00 88.62 74 ILE A C 1
ATOM 647 O O . ILE A 1 74 ? -7.025 -10.042 9.740 1.00 88.62 74 ILE A O 1
ATOM 651 N N . VAL A 1 75 ? -6.155 -8.514 8.351 1.00 88.62 75 VAL A N 1
ATOM 652 C CA . VAL A 1 75 ? -7.088 -7.446 8.731 1.00 88.62 75 VAL A CA 1
ATOM 653 C C . VAL A 1 75 ? -8.523 -7.746 8.281 1.00 88.62 75 VAL A C 1
ATOM 655 O O . VAL A 1 75 ? -9.470 -7.477 9.023 1.00 88.62 75 VAL A O 1
ATOM 658 N N . GLU A 1 76 ? -8.706 -8.354 7.108 1.00 89.62 76 GLU A N 1
ATOM 659 C CA . GLU A 1 76 ? -10.009 -8.851 6.647 1.00 89.62 76 GLU A CA 1
ATOM 660 C C . GLU A 1 76 ? -10.575 -9.911 7.595 1.00 89.62 76 GLU A C 1
ATOM 662 O O . GLU A 1 76 ? -11.735 -9.812 7.988 1.00 89.62 76 GLU A O 1
ATOM 667 N N . ALA A 1 77 ? -9.752 -10.867 8.039 1.00 88.12 77 ALA A N 1
ATOM 668 C CA . ALA A 1 77 ? -10.161 -11.885 9.009 1.00 88.12 77 ALA A CA 1
ATOM 669 C C . ALA A 1 77 ? -10.548 -11.298 10.381 1.00 88.12 77 ALA A C 1
ATOM 671 O O . ALA A 1 77 ? -11.263 -11.933 11.154 1.00 88.12 77 ALA A O 1
ATOM 672 N N . LEU A 1 78 ? -10.091 -10.082 10.693 1.00 86.62 78 LEU A N 1
ATOM 673 C CA . LEU A 1 78 ? -10.462 -9.329 11.894 1.00 86.62 78 LEU A CA 1
ATOM 674 C C . LEU A 1 78 ? -11.685 -8.417 11.687 1.00 86.62 78 LEU A C 1
ATOM 676 O O . LEU A 1 78 ? -12.080 -7.718 12.620 1.00 86.62 78 LEU A O 1
ATOM 680 N N . GLY A 1 79 ? -12.300 -8.428 10.500 1.00 86.69 79 GLY A N 1
ATOM 681 C CA . GLY A 1 79 ? -13.487 -7.635 10.173 1.00 86.69 79 GLY A CA 1
ATOM 682 C C . GLY A 1 79 ? -13.189 -6.206 9.703 1.00 86.69 79 GLY A C 1
ATOM 683 O O . GLY A 1 79 ? -14.076 -5.353 9.708 1.00 86.69 79 GLY A O 1
ATOM 684 N N . GLY A 1 80 ? -11.954 -5.898 9.289 1.00 87.94 80 GLY A N 1
ATOM 685 C CA . GLY A 1 80 ? -11.608 -4.559 8.795 1.00 87.94 80 GLY A CA 1
ATOM 686 C C . GLY A 1 80 ? -12.346 -4.163 7.510 1.00 87.94 80 GLY A C 1
ATOM 687 O O . GLY A 1 80 ? -12.612 -2.985 7.291 1.00 87.94 80 GLY A O 1
ATOM 688 N N . GLY A 1 81 ? -12.736 -5.145 6.696 1.00 87.69 81 GLY A N 1
ATOM 689 C CA . GLY A 1 81 ? -13.429 -4.942 5.424 1.00 87.69 81 GLY A CA 1
ATOM 690 C C . GLY A 1 81 ? -14.957 -5.009 5.487 1.00 87.69 81 GLY A C 1
ATOM 691 O O . GLY A 1 81 ? -15.574 -5.042 4.428 1.00 87.69 81 GLY A O 1
ATOM 692 N N . GLU A 1 82 ? -15.591 -5.054 6.665 1.00 89.94 82 GLU A N 1
ATOM 693 C CA . GLU A 1 82 ? -17.041 -5.310 6.813 1.00 89.94 82 GLU A CA 1
ATOM 694 C C . GLU A 1 82 ? -17.930 -4.189 6.245 1.00 89.94 82 GLU A C 1
ATOM 696 O O . GLU A 1 82 ? -18.963 -4.434 5.610 1.00 89.94 82 GLU A O 1
ATOM 701 N N . TYR A 1 83 ? -17.511 -2.933 6.394 1.00 90.19 83 TYR A N 1
ATOM 702 C CA . TYR A 1 83 ? -18.310 -1.781 5.986 1.00 90.19 83 TYR A CA 1
ATOM 703 C C . TYR A 1 83 ? -18.054 -1.395 4.526 1.00 90.19 83 TYR A C 1
ATOM 705 O O . TYR A 1 83 ? -16.926 -1.151 4.100 1.00 90.19 83 TYR A O 1
ATOM 713 N N . TRP A 1 84 ? -19.132 -1.261 3.753 1.00 92.00 84 TRP A N 1
ATOM 714 C CA . TRP A 1 84 ? -19.054 -0.946 2.324 1.00 92.00 84 TRP A CA 1
ATOM 715 C C . TRP A 1 84 ? -18.440 0.428 2.022 1.00 92.00 84 TRP A C 1
ATOM 717 O O . TRP A 1 84 ? -17.788 0.577 0.992 1.00 92.00 84 TRP A O 1
ATOM 727 N N . LEU A 1 85 ? -18.621 1.413 2.911 1.00 90.19 85 LEU A N 1
ATOM 728 C CA . LEU A 1 85 ? -18.034 2.748 2.761 1.00 90.19 85 LEU A CA 1
ATOM 729 C C . LEU A 1 85 ? -16.509 2.697 2.836 1.00 90.19 85 LEU A C 1
ATOM 731 O O . LEU A 1 85 ? -15.842 3.288 1.993 1.00 90.19 85 LEU A O 1
ATOM 735 N N . ASP A 1 86 ? -15.965 1.952 3.798 1.00 90.75 86 ASP A N 1
ATOM 736 C CA . ASP A 1 86 ? -14.518 1.812 3.973 1.00 90.75 86 ASP A CA 1
ATOM 737 C C . ASP A 1 86 ? -13.907 1.104 2.748 1.00 90.75 86 ASP A C 1
ATOM 739 O O . ASP A 1 86 ? -12.886 1.539 2.215 1.00 90.75 86 ASP A O 1
ATOM 743 N N . ARG A 1 87 ? -14.612 0.097 2.203 1.00 93.19 87 ARG A N 1
ATOM 744 C CA . ARG A 1 87 ? -14.264 -0.524 0.915 1.00 93.19 87 ARG A CA 1
ATOM 745 C C . ARG A 1 87 ? -14.281 0.487 -0.224 1.00 93.19 87 ARG A C 1
ATOM 747 O O . ARG A 1 87 ? -13.332 0.540 -0.996 1.00 93.19 87 ARG A O 1
ATOM 754 N N . LEU A 1 88 ? -15.332 1.290 -0.363 1.00 93.56 88 LEU A N 1
ATOM 755 C CA . LEU A 1 88 ? -15.415 2.287 -1.432 1.00 93.56 88 LEU A CA 1
ATOM 756 C C . LEU A 1 88 ? -14.249 3.284 -1.363 1.00 93.56 88 LEU A C 1
ATOM 758 O O . LEU A 1 88 ? -13.609 3.539 -2.382 1.00 93.56 88 LEU A O 1
ATOM 762 N N . PHE A 1 89 ? -13.933 3.796 -0.170 1.00 90.12 89 PHE A N 1
ATOM 763 C CA . PHE A 1 89 ? -12.788 4.686 0.033 1.00 90.12 89 PHE A CA 1
ATOM 764 C C . PHE A 1 89 ? -11.465 4.023 -0.347 1.00 90.12 89 PHE A C 1
ATOM 766 O O . PHE A 1 89 ? -10.662 4.647 -1.039 1.00 90.12 89 PHE A O 1
ATOM 773 N N . ALA A 1 90 ? -11.257 2.763 0.047 1.00 90.81 90 ALA A N 1
ATOM 774 C CA . ALA A 1 90 ? -10.066 2.010 -0.326 1.00 90.81 90 ALA A CA 1
ATOM 775 C C . ALA A 1 90 ? -9.928 1.878 -1.851 1.00 90.81 90 ALA A C 1
ATOM 777 O O . ALA A 1 90 ? -8.877 2.197 -2.398 1.00 90.81 90 ALA A O 1
ATOM 778 N N . HIS A 1 91 ? -10.996 1.498 -2.562 1.00 92.75 91 HIS A N 1
ATOM 779 C CA . HIS A 1 91 ? -10.958 1.337 -4.021 1.00 92.75 91 HIS A CA 1
ATOM 780 C C . HIS A 1 91 ? -10.740 2.662 -4.766 1.00 92.75 91 HIS A C 1
ATOM 782 O O . HIS A 1 91 ? -9.975 2.706 -5.729 1.00 92.75 91 HIS A O 1
ATOM 788 N N . ILE A 1 92 ? -11.377 3.751 -4.320 1.00 91.50 92 ILE A N 1
ATOM 789 C CA . ILE A 1 92 ? -11.139 5.088 -4.884 1.00 91.50 92 ILE A CA 1
ATOM 790 C C . ILE A 1 92 ? -9.684 5.506 -4.644 1.00 91.50 92 ILE A C 1
ATOM 792 O O . ILE A 1 92 ? -9.031 6.001 -5.563 1.00 91.50 92 ILE A O 1
ATOM 796 N N . GLY A 1 93 ? -9.165 5.265 -3.435 1.00 88.25 93 GLY A N 1
ATOM 797 C CA . GLY A 1 93 ? -7.768 5.509 -3.083 1.00 88.25 93 GLY A CA 1
ATOM 798 C C . GLY A 1 93 ? -6.802 4.723 -3.967 1.00 88.25 93 GLY A C 1
ATOM 799 O O . GLY A 1 93 ? -5.873 5.310 -4.511 1.00 88.25 93 GLY A O 1
ATOM 800 N N . VAL A 1 94 ? -7.068 3.432 -4.190 1.00 90.94 94 VAL A N 1
ATOM 801 C CA . VAL A 1 94 ? -6.291 2.564 -5.089 1.00 90.94 94 VAL A CA 1
ATOM 802 C C . VAL A 1 94 ? -6.255 3.116 -6.505 1.00 90.94 94 VAL A C 1
ATOM 804 O O . VAL A 1 94 ? -5.179 3.280 -7.074 1.00 90.94 94 VAL A O 1
ATOM 807 N N . PHE A 1 95 ? -7.420 3.436 -7.069 1.00 91.31 95 PHE A N 1
ATOM 808 C CA . PHE A 1 95 ? -7.513 3.935 -8.437 1.00 91.31 95 PHE A CA 1
ATOM 809 C C . PHE A 1 95 ? -6.781 5.271 -8.601 1.00 91.31 95 PHE A C 1
ATOM 811 O O . PHE A 1 95 ? -5.973 5.429 -9.515 1.00 91.31 95 PHE A O 1
ATOM 818 N N . ALA A 1 96 ? -7.026 6.223 -7.696 1.00 88.19 96 ALA A N 1
ATOM 819 C CA . ALA A 1 96 ? -6.362 7.519 -7.725 1.00 88.19 96 ALA A CA 1
ATOM 820 C C . 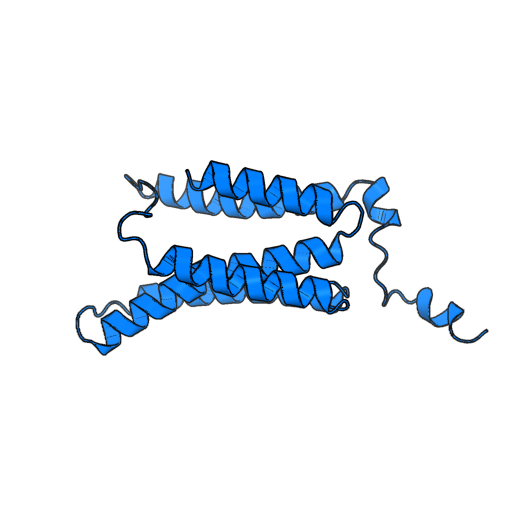ALA A 1 96 ? -4.844 7.375 -7.553 1.00 88.19 96 ALA A C 1
ATOM 822 O O . ALA A 1 96 ? -4.081 7.968 -8.317 1.00 88.19 96 ALA A O 1
ATOM 823 N N . TYR A 1 97 ? -4.397 6.565 -6.590 1.00 85.75 97 TYR A N 1
ATOM 824 C CA . TYR A 1 97 ? -2.977 6.390 -6.313 1.00 85.75 97 TYR A CA 1
ATOM 825 C C . TYR A 1 97 ? -2.253 5.693 -7.470 1.00 85.75 97 TYR A C 1
ATOM 827 O O . TYR A 1 97 ? -1.176 6.138 -7.858 1.00 85.75 97 TYR A O 1
ATOM 835 N N . TYR A 1 98 ? -2.875 4.692 -8.100 1.00 88.56 98 TYR A N 1
ATOM 836 C CA . TYR A 1 98 ? -2.324 4.009 -9.271 1.00 88.56 98 TYR A CA 1
ATOM 837 C C . TYR A 1 98 ? -2.015 4.995 -10.404 1.00 88.56 98 TYR A C 1
ATOM 839 O O . TYR A 1 98 ? -0.883 5.058 -10.880 1.00 88.56 98 TYR A O 1
ATOM 847 N N . TRP A 1 99 ? -2.980 5.834 -10.789 1.00 86.06 99 TRP A N 1
ATOM 848 C CA . TRP A 1 99 ? -2.760 6.825 -11.847 1.00 86.06 99 TRP A CA 1
ATOM 849 C C . TRP A 1 99 ? -1.758 7.908 -11.445 1.00 86.06 99 TRP A C 1
ATOM 851 O O . TRP A 1 99 ? -0.965 8.350 -12.273 1.00 86.06 99 TRP A O 1
ATOM 861 N N . ILE A 1 100 ? -1.734 8.301 -10.169 1.00 81.81 100 ILE A N 1
ATOM 862 C CA . ILE A 1 100 ? -0.721 9.218 -9.633 1.00 81.81 100 ILE A CA 1
ATOM 863 C C . ILE A 1 100 ? 0.696 8.627 -9.728 1.00 81.81 100 ILE A C 1
ATOM 865 O O . ILE A 1 100 ? 1.649 9.400 -9.832 1.00 81.81 100 ILE A O 1
ATOM 869 N N . LEU A 1 101 ? 0.855 7.303 -9.669 1.00 80.31 101 LEU A N 1
ATOM 870 C CA . LEU A 1 101 ? 2.153 6.633 -9.793 1.00 80.31 101 LEU A CA 1
ATOM 871 C C . LEU A 1 101 ? 2.555 6.361 -11.245 1.00 80.31 101 LEU A C 1
ATOM 873 O O . LEU A 1 101 ? 3.734 6.464 -11.562 1.00 80.31 101 LEU A O 1
ATOM 877 N N . VAL A 1 102 ? 1.600 6.038 -12.121 1.00 80.94 102 VAL A N 1
ATOM 878 C CA . VAL A 1 102 ? 1.876 5.683 -13.525 1.00 80.94 102 VAL A CA 1
ATOM 879 C C . VAL A 1 102 ? 2.091 6.910 -14.424 1.00 80.94 102 VAL A C 1
ATOM 881 O O . VAL A 1 102 ? 2.841 6.826 -15.390 1.00 80.94 102 VAL A O 1
ATOM 884 N N . LEU A 1 103 ? 1.445 8.048 -14.139 1.00 78.12 103 LEU A N 1
ATOM 885 C CA . LEU A 1 103 ? 1.440 9.218 -15.035 1.00 78.12 103 LEU A CA 1
ATOM 886 C C . LEU A 1 103 ? 2.635 10.199 -14.936 1.00 78.12 103 LEU A C 1
ATOM 888 O O . LEU A 1 103 ? 2.900 10.856 -15.941 1.00 78.12 103 LEU A O 1
ATOM 892 N N . PRO A 1 104 ? 3.343 10.389 -13.803 1.00 64.25 104 PRO A N 1
ATOM 893 C CA . PRO A 1 104 ? 4.452 11.341 -13.736 1.00 64.25 104 PRO A CA 1
ATOM 894 C C . PRO A 1 104 ? 5.828 10.700 -13.973 1.00 64.25 104 PRO A C 1
ATOM 896 O O . PRO A 1 104 ? 6.210 9.740 -13.311 1.00 64.25 104 PRO A O 1
ATOM 899 N N . GLU A 1 105 ? 6.617 11.332 -14.844 1.00 55.16 105 GLU A N 1
ATOM 900 C CA . GLU A 1 105 ? 7.949 10.896 -15.299 1.00 55.16 105 GLU A CA 1
ATOM 901 C C . GLU A 1 105 ? 9.073 11.062 -14.247 1.00 55.16 105 GLU A C 1
ATOM 903 O O . GLU A 1 105 ? 10.172 10.541 -14.412 1.00 55.16 105 GLU A O 1
ATOM 908 N N . GLU A 1 106 ? 8.807 11.720 -13.111 1.00 53.41 106 GLU A N 1
ATOM 909 C CA . GLU A 1 106 ? 9.853 12.113 -12.156 1.00 53.41 106 GLU A CA 1
ATOM 910 C C . GLU A 1 106 ? 9.411 11.934 -10.693 1.00 53.41 106 GLU A C 1
ATOM 912 O O . GLU A 1 106 ? 9.134 12.884 -9.961 1.00 53.41 106 GLU A O 1
ATOM 917 N N . ARG A 1 107 ? 9.282 10.677 -10.248 1.00 54.78 107 ARG A N 1
ATOM 918 C CA . ARG A 1 107 ? 8.996 10.343 -8.836 1.00 54.78 107 ARG A CA 1
ATOM 919 C C . ARG A 1 107 ? 9.828 9.193 -8.287 1.00 54.78 107 ARG A C 1
ATOM 921 O O . ARG A 1 107 ? 9.375 8.444 -7.428 1.00 54.78 107 ARG A O 1
ATOM 928 N N . ARG A 1 108 ? 11.064 9.058 -8.756 1.00 59.97 108 ARG A N 1
ATOM 929 C CA . ARG A 1 108 ? 12.017 8.179 -8.079 1.00 59.97 108 ARG A CA 1
ATOM 930 C C . ARG A 1 108 ? 12.538 8.914 -6.838 1.00 59.97 108 ARG A C 1
ATOM 932 O O . ARG A 1 108 ? 12.947 10.071 -6.981 1.00 59.97 108 ARG A O 1
ATOM 939 N N . PRO A 1 109 ? 12.522 8.308 -5.636 1.00 63.06 109 PRO A N 1
ATOM 940 C CA . PRO A 1 109 ? 13.345 8.824 -4.549 1.00 63.06 109 PRO A CA 1
ATOM 941 C C . PRO A 1 109 ? 14.789 8.923 -5.059 1.00 63.06 109 PRO A C 1
ATOM 943 O O . PRO A 1 109 ? 15.219 8.113 -5.885 1.00 63.06 109 PRO A O 1
ATOM 946 N N . LYS A 1 110 ? 15.523 9.958 -4.643 1.00 66.31 110 LYS A N 1
ATOM 947 C CA . LYS A 1 110 ? 16.941 10.066 -4.997 1.00 66.31 110 LYS A CA 1
ATOM 948 C C . LYS A 1 110 ? 17.683 8.968 -4.242 1.00 66.31 110 LYS A C 1
ATOM 950 O O . LYS A 1 110 ? 17.913 9.098 -3.048 1.00 66.31 110 LYS A O 1
ATOM 955 N N . ILE A 1 111 ? 17.983 7.885 -4.946 1.00 74.56 111 ILE A N 1
ATOM 956 C CA . ILE A 1 111 ? 18.788 6.772 -4.457 1.00 74.56 111 ILE A CA 1
ATOM 957 C C . ILE A 1 111 ? 20.195 6.989 -5.012 1.00 74.56 111 ILE A C 1
ATOM 959 O O . ILE A 1 111 ? 20.405 6.838 -6.216 1.00 74.56 111 ILE A O 1
ATOM 963 N N . GLU A 1 112 ? 21.147 7.375 -4.167 1.00 79.81 112 GLU A N 1
ATOM 964 C CA . GLU A 1 112 ? 22.549 7.539 -4.574 1.00 79.81 112 GLU A CA 1
ATOM 965 C C . GLU A 1 112 ? 23.348 6.258 -4.318 1.00 79.81 112 GLU A C 1
ATOM 967 O O . GLU A 1 112 ? 24.329 5.975 -5.008 1.00 79.81 112 GLU A O 1
ATOM 972 N N . ASN A 1 113 ? 22.919 5.454 -3.344 1.00 75.62 113 ASN A N 1
ATOM 973 C CA . ASN A 1 113 ? 23.591 4.223 -2.954 1.00 75.62 113 ASN A CA 1
ATOM 974 C C . ASN A 1 113 ? 22.605 3.157 -2.423 1.00 75.62 113 ASN A C 1
ATOM 976 O O . ASN A 1 113 ? 21.422 3.409 -2.204 1.00 75.62 113 ASN A O 1
ATOM 980 N N . LEU A 1 114 ? 23.109 1.939 -2.196 1.00 71.75 114 LEU A N 1
ATOM 981 C CA . LEU A 1 114 ? 22.312 0.810 -1.699 1.00 71.75 114 LEU A CA 1
ATOM 982 C C . LEU A 1 114 ? 21.762 1.034 -0.275 1.00 71.75 114 LEU A C 1
ATOM 984 O O . LEU A 1 114 ? 20.721 0.485 0.077 1.00 71.75 114 LEU A O 1
ATOM 988 N N . TYR A 1 115 ? 22.438 1.838 0.547 1.00 76.50 115 TYR A N 1
ATOM 989 C CA . TYR A 1 115 ? 21.962 2.168 1.888 1.00 76.50 115 TYR A CA 1
ATOM 990 C C . TYR A 1 115 ? 20.698 3.039 1.841 1.00 76.50 115 TYR A C 1
ATOM 992 O O . TYR A 1 115 ? 19.782 2.787 2.620 1.00 76.50 115 TYR A O 1
ATOM 1000 N N . ASP A 1 116 ? 20.586 3.966 0.887 1.00 73.06 116 ASP A N 1
ATOM 1001 C CA . ASP A 1 116 ? 19.380 4.786 0.708 1.00 73.06 116 ASP A CA 1
ATOM 1002 C C . ASP A 1 116 ? 18.150 3.917 0.405 1.00 73.06 116 ASP A C 1
ATOM 1004 O O . ASP A 1 116 ? 17.075 4.150 0.949 1.00 73.06 116 ASP A O 1
ATOM 1008 N N . VAL A 1 117 ? 18.320 2.847 -0.383 1.00 73.38 117 VAL A N 1
ATOM 1009 C CA . VAL A 1 117 ? 17.253 1.866 -0.658 1.00 73.38 117 VAL A CA 1
ATOM 1010 C C . VAL A 1 117 ? 16.767 1.217 0.636 1.00 73.38 117 VAL A C 1
ATOM 1012 O O . VAL A 1 117 ? 15.569 1.192 0.911 1.00 73.38 117 VAL A O 1
ATOM 1015 N N . PHE A 1 118 ? 17.693 0.722 1.461 1.00 76.62 118 PHE A N 1
ATOM 1016 C CA . PHE A 1 118 ? 17.339 0.101 2.736 1.00 76.62 118 PHE A CA 1
ATOM 1017 C C . PHE A 1 118 ? 16.714 1.094 3.719 1.00 76.62 118 PHE A C 1
ATOM 1019 O O . PHE A 1 118 ? 15.855 0.705 4.507 1.00 76.62 118 PHE A O 1
ATOM 1026 N N . VAL A 1 119 ? 17.120 2.366 3.683 1.00 77.12 119 VAL A N 1
ATOM 1027 C CA . VAL A 1 119 ? 16.515 3.427 4.496 1.00 77.12 119 VAL A CA 1
ATOM 1028 C C . VAL A 1 119 ? 15.070 3.672 4.082 1.00 77.12 119 VAL A C 1
ATOM 1030 O O . VAL A 1 119 ? 14.218 3.719 4.964 1.00 77.12 119 VAL A O 1
ATOM 1033 N N . GLU A 1 120 ? 14.783 3.786 2.786 1.00 78.38 120 GLU A N 1
ATOM 1034 C CA . GLU A 1 120 ? 13.419 4.019 2.301 1.00 78.38 120 GLU A CA 1
ATOM 1035 C C . GLU A 1 120 ? 12.496 2.836 2.619 1.00 78.38 120 GLU A C 1
ATOM 1037 O O . GLU A 1 120 ? 11.435 3.048 3.201 1.00 78.38 120 GLU A O 1
ATOM 1042 N N . ILE A 1 121 ? 12.939 1.597 2.371 1.00 74.38 121 ILE A N 1
ATOM 1043 C CA . ILE A 1 121 ? 12.176 0.385 2.725 1.00 74.38 121 ILE A CA 1
ATOM 1044 C C . ILE A 1 121 ? 11.925 0.325 4.235 1.00 74.38 121 ILE A C 1
ATOM 1046 O O . ILE A 1 121 ? 10.802 0.126 4.686 1.00 74.38 121 ILE A O 1
ATOM 1050 N N . ARG A 1 122 ? 12.963 0.553 5.052 1.00 77.31 122 ARG A N 1
ATOM 1051 C CA . ARG A 1 122 ? 12.817 0.570 6.513 1.00 77.31 122 ARG A CA 1
ATOM 1052 C C . ARG A 1 122 ? 11.833 1.642 6.965 1.00 77.31 122 ARG A C 1
ATOM 1054 O O . ARG A 1 122 ? 11.111 1.414 7.926 1.00 77.31 122 ARG A O 1
ATOM 1061 N N . ASN A 1 123 ? 11.862 2.828 6.362 1.00 76.12 123 ASN A N 1
ATOM 1062 C CA . ASN A 1 123 ? 10.989 3.928 6.760 1.00 76.12 123 ASN A CA 1
ATOM 1063 C C . ASN A 1 123 ? 9.517 3.611 6.451 1.00 76.12 123 ASN A C 1
ATOM 1065 O O . ASN A 1 123 ? 8.665 3.944 7.273 1.00 76.12 123 ASN A O 1
ATOM 1069 N N . ASP A 1 124 ? 9.242 2.940 5.330 1.00 72.88 124 ASP A N 1
ATOM 1070 C CA . ASP A 1 124 ? 7.906 2.452 4.969 1.00 72.88 124 ASP A CA 1
ATOM 1071 C C . ASP A 1 124 ? 7.402 1.425 5.999 1.00 72.88 124 ASP A C 1
ATOM 1073 O O . ASP A 1 124 ? 6.388 1.633 6.669 1.00 72.88 124 ASP A O 1
ATOM 1077 N N . GLU A 1 125 ? 8.216 0.406 6.289 1.00 77.19 125 GLU A N 1
ATOM 1078 C CA . GLU A 1 125 ? 7.898 -0.600 7.310 1.00 77.19 125 GLU A CA 1
ATOM 1079 C C . GLU A 1 125 ? 7.790 -0.002 8.722 1.00 77.19 125 GLU A C 1
ATOM 1081 O O . GLU A 1 125 ? 6.998 -0.443 9.556 1.00 77.19 125 GLU A O 1
ATOM 1086 N N . MET A 1 126 ? 8.559 1.046 9.027 1.00 72.75 126 MET A N 1
ATOM 1087 C CA . MET A 1 126 ? 8.470 1.746 10.309 1.00 72.75 126 MET A CA 1
ATOM 1088 C C . MET A 1 126 ? 7.140 2.494 10.455 1.00 72.75 126 MET A C 1
ATOM 1090 O O . MET A 1 126 ? 6.613 2.569 11.568 1.00 72.75 126 MET A O 1
ATOM 1094 N N . ALA A 1 127 ? 6.571 3.024 9.368 1.00 67.31 127 ALA A N 1
ATOM 1095 C CA . ALA A 1 127 ? 5.238 3.626 9.388 1.00 67.31 127 ALA A CA 1
ATOM 1096 C C . ALA A 1 127 ? 4.162 2.565 9.687 1.00 67.31 127 ALA A C 1
ATOM 1098 O O . ALA A 1 127 ? 3.261 2.799 10.509 1.00 67.31 127 ALA A O 1
ATOM 1099 N N . HIS A 1 128 ? 4.317 1.361 9.125 1.00 63.38 128 HIS A N 1
ATOM 1100 C CA . HIS A 1 128 ? 3.484 0.203 9.457 1.00 63.38 128 HIS A CA 1
ATOM 1101 C C . HIS A 1 128 ? 3.617 -0.162 10.947 1.00 63.38 128 HIS A C 1
ATOM 1103 O O . HIS A 1 128 ? 2.623 -0.182 11.681 1.00 63.38 128 HIS A O 1
ATOM 1109 N N . ILE A 1 129 ? 4.849 -0.320 11.446 1.00 70.69 129 ILE A N 1
ATOM 1110 C CA . ILE A 1 129 ? 5.144 -0.653 12.851 1.00 70.69 129 ILE A CA 1
ATOM 1111 C C . ILE A 1 129 ? 4.604 0.406 13.818 1.00 70.69 129 ILE A C 1
ATOM 1113 O O . ILE A 1 129 ? 4.003 0.059 14.836 1.00 70.69 129 ILE A O 1
ATOM 1117 N N . HIS A 1 130 ? 4.783 1.699 13.536 1.00 69.69 130 HIS A N 1
ATOM 1118 C CA . HIS A 1 130 ? 4.300 2.773 14.406 1.00 69.69 130 HIS A CA 1
ATOM 1119 C C . HIS A 1 130 ? 2.776 2.718 14.562 1.00 69.69 130 HIS A C 1
ATOM 1121 O O . HIS A 1 130 ? 2.245 2.871 15.668 1.00 69.69 130 HIS A O 1
ATOM 1127 N N . THR A 1 131 ? 2.071 2.423 13.470 1.00 62.47 131 THR A N 1
ATOM 1128 C CA . THR A 1 131 ? 0.620 2.231 13.495 1.00 62.47 131 THR A CA 1
ATOM 1129 C C . THR A 1 131 ? 0.242 0.980 14.299 1.00 62.47 131 THR A C 1
ATOM 1131 O O . THR A 1 131 ? -0.685 1.034 15.107 1.00 62.47 131 THR A O 1
ATOM 1134 N N . MET A 1 132 ? 1.000 -0.117 14.188 1.00 64.69 132 MET A N 1
ATOM 1135 C CA . MET A 1 132 ? 0.800 -1.327 15.003 1.00 64.69 132 MET A CA 1
ATOM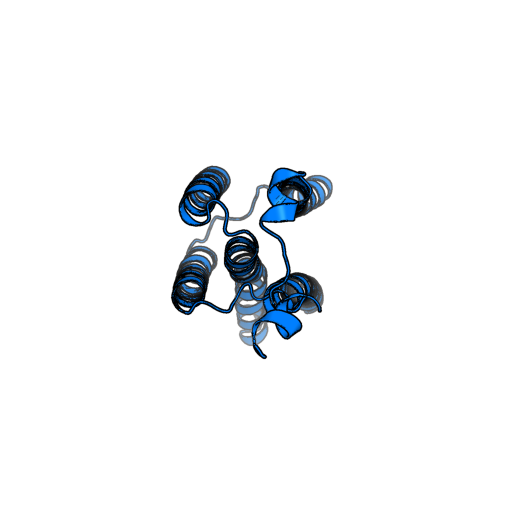 1136 C C . MET A 1 132 ? 1.045 -1.093 16.502 1.00 64.69 132 MET A C 1
ATOM 1138 O O . MET A 1 132 ? 0.271 -1.566 17.334 1.00 64.69 132 MET A O 1
ATOM 1142 N N . ILE A 1 133 ? 2.082 -0.337 16.872 1.00 66.25 133 ILE A N 1
ATOM 1143 C CA . ILE A 1 133 ? 2.388 0.019 18.269 1.00 66.25 133 ILE A CA 1
ATOM 1144 C C . ILE A 1 133 ? 1.288 0.905 18.854 1.00 66.25 133 ILE A C 1
ATOM 1146 O O . ILE A 1 133 ? 0.898 0.725 20.011 1.00 66.25 133 ILE A O 1
ATOM 1150 N N . ALA A 1 134 ? 0.738 1.835 18.066 1.00 65.31 134 ALA A N 1
ATOM 1151 C CA . ALA A 1 134 ? -0.403 2.639 18.497 1.00 65.31 134 ALA A CA 1
ATOM 1152 C C . ALA A 1 134 ? -1.601 1.760 18.905 1.00 65.31 134 ALA A C 1
ATOM 1154 O O . ALA A 1 134 ? -2.328 2.108 19.834 1.00 65.31 134 ALA A O 1
ATOM 1155 N N . CYS A 1 135 ? -1.744 0.582 18.296 1.00 60.59 135 CYS A N 1
ATOM 1156 C CA . CYS A 1 135 ? -2.774 -0.403 18.620 1.00 60.59 135 CYS A CA 1
ATOM 1157 C C . CYS A 1 135 ? -2.451 -1.313 19.815 1.00 60.59 135 CYS A C 1
ATOM 1159 O O . CYS A 1 135 ? -3.327 -2.032 20.287 1.00 60.59 135 CYS A O 1
ATOM 1161 N N . GLN A 1 136 ? -1.230 -1.281 20.349 1.00 65.12 136 GLN A N 1
ATOM 1162 C CA . GLN A 1 136 ? -0.863 -2.042 21.549 1.00 65.12 136 GLN A CA 1
ATOM 1163 C C . GLN A 1 136 ? -1.167 -1.300 22.855 1.00 65.12 136 GLN A C 1
ATOM 1165 O O . GLN A 1 136 ? -1.071 -1.891 23.936 1.00 65.12 136 GLN A O 1
ATOM 1170 N N . ARG A 1 137 ? -1.528 -0.013 22.772 1.00 70.25 137 ARG A N 1
ATOM 1171 C CA . ARG A 1 137 ? -1.851 0.797 23.945 1.00 70.25 137 ARG A CA 1
ATOM 1172 C C . ARG A 1 137 ? -3.089 0.239 24.685 1.00 70.25 137 ARG A C 1
ATOM 1174 O O . ARG A 1 137 ? -3.951 -0.384 24.061 1.00 70.25 137 ARG A O 1
ATOM 1181 N N . PRO A 1 138 ? -3.178 0.393 26.022 1.00 58.66 138 PRO A N 1
ATOM 1182 C CA . PRO A 1 138 ? -4.240 -0.228 26.821 1.00 58.66 138 PRO A CA 1
ATOM 1183 C C . PRO A 1 138 ? -5.655 0.219 26.421 1.00 58.66 138 PRO A C 1
ATOM 1185 O O . PRO A 1 138 ? -6.577 -0.589 26.443 1.00 58.66 138 PRO A O 1
ATOM 1188 N N . ASP A 1 139 ? -5.801 1.476 26.011 1.00 60.72 139 ASP A N 1
ATOM 1189 C CA . ASP A 1 139 ? -7.012 2.083 25.447 1.00 60.72 139 ASP A CA 1
ATOM 1190 C C . ASP A 1 139 ? -7.417 1.452 24.106 1.00 60.72 139 ASP A C 1
ATOM 1192 O O . ASP A 1 139 ? -8.601 1.242 23.845 1.00 60.72 139 ASP A O 1
ATOM 1196 N N . ALA A 1 140 ? -6.445 1.065 23.277 1.00 55.50 140 ALA A N 1
ATOM 1197 C CA . ALA A 1 140 ? -6.714 0.393 22.013 1.00 55.50 140 ALA A CA 1
ATOM 1198 C C . ALA A 1 140 ? -7.231 -1.045 22.208 1.00 55.50 140 ALA A C 1
ATOM 1200 O O . ALA A 1 140 ? -8.060 -1.502 21.424 1.00 55.50 140 ALA A O 1
ATOM 1201 N N . LYS A 1 141 ? -6.819 -1.760 23.269 1.00 56.91 141 LYS A N 1
ATOM 1202 C CA . LYS A 1 141 ? -7.272 -3.143 23.545 1.00 56.91 141 LYS A CA 1
ATOM 1203 C C . LYS A 1 141 ? -8.775 -3.266 23.798 1.00 56.91 141 LYS A C 1
ATOM 1205 O O . LYS A 1 141 ? -9.359 -4.287 23.443 1.00 56.91 141 LYS A O 1
ATOM 1210 N N . GLU A 1 142 ? -9.408 -2.260 24.399 1.00 60.66 142 GLU A N 1
ATOM 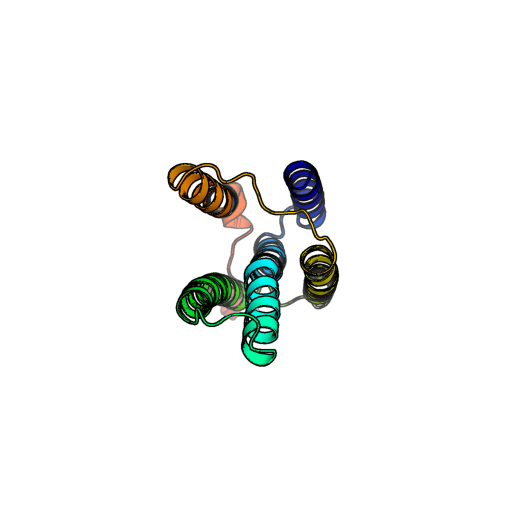1211 C CA . GLU A 1 142 ? -10.867 -2.256 24.585 1.00 60.66 142 GLU A CA 1
ATOM 1212 C C . GLU A 1 142 ? -11.615 -2.062 23.258 1.00 60.66 142 GLU A C 1
ATOM 1214 O O . GLU A 1 142 ? -12.692 -2.626 23.069 1.00 60.66 142 GLU A O 1
ATOM 1219 N N . GLN A 1 143 ? -11.007 -1.328 22.323 1.00 56.69 143 GLN A N 1
ATOM 1220 C CA . GLN A 1 143 ? -11.540 -1.045 20.988 1.00 56.69 143 GLN A CA 1
ATOM 1221 C C . GLN A 1 143 ? -11.208 -2.154 19.962 1.00 56.69 143 GLN A C 1
ATOM 1223 O O . GLN A 1 143 ? -11.932 -2.335 18.986 1.00 56.69 143 GLN A O 1
ATOM 1228 N N . LEU A 1 144 ? -10.143 -2.932 20.193 1.00 55.28 144 LEU A N 1
ATOM 1229 C CA . LEU A 1 144 ? -9.639 -4.037 19.359 1.00 55.28 144 LEU A CA 1
ATOM 1230 C C . LEU A 1 144 ? -10.170 -5.408 19.814 1.00 55.28 144 LEU A C 1
ATOM 1232 O O . LEU A 1 144 ? -9.442 -6.406 19.840 1.00 55.28 144 LEU A O 1
ATOM 1236 N N . LYS A 1 145 ? -11.446 -5.492 20.200 1.00 62.12 145 LYS A N 1
ATOM 1237 C CA . LYS A 1 145 ? -12.088 -6.801 20.353 1.00 62.12 145 LYS A CA 1
ATOM 1238 C C . LYS A 1 145 ? -12.467 -7.321 18.976 1.00 62.12 145 LYS A C 1
ATOM 1240 O O . LYS A 1 145 ? -13.307 -6.737 18.299 1.00 62.12 145 LYS A O 1
ATOM 1245 N N . SER A 1 146 ? -11.859 -8.440 18.588 1.00 57.44 146 SER A N 1
ATOM 1246 C CA . SER A 1 146 ? -12.238 -9.135 17.362 1.00 57.44 146 SER A CA 1
ATOM 1247 C C . SER A 1 146 ? -13.744 -9.452 17.391 1.00 57.44 146 SER A C 1
ATOM 1249 O O . SER A 1 146 ? -14.216 -10.0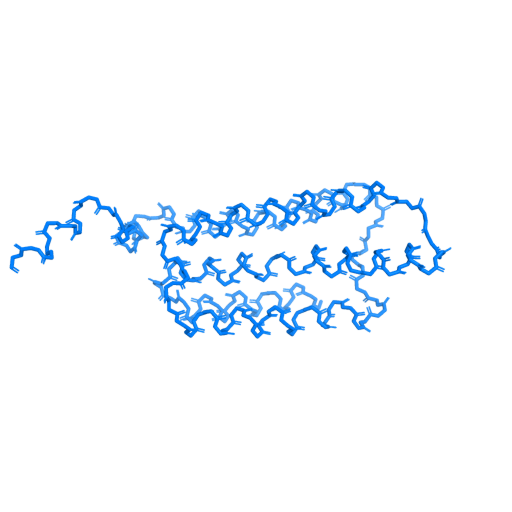39 18.379 1.00 57.44 146 SER A O 1
ATOM 1251 N N . PRO A 1 147 ? -14.490 -9.132 16.315 1.00 56.75 147 PRO A N 1
ATOM 1252 C CA . PRO A 1 147 ? -15.900 -9.493 16.199 1.00 56.75 147 PRO A CA 1
ATOM 1253 C C . PRO A 1 147 ? -16.130 -11.012 16.282 1.00 56.75 147 PRO A C 1
ATOM 1255 O O . PRO A 1 147 ? -17.210 -11.449 16.677 1.00 56.75 147 PRO A O 1
ATOM 1258 N N . HIS A 1 148 ? -15.100 -11.816 15.994 1.00 58.69 148 HIS A N 1
ATOM 1259 C CA . HIS A 1 148 ? -15.119 -13.281 16.032 1.00 58.69 148 HIS A CA 1
ATOM 1260 C C . HIS A 1 148 ? -14.584 -13.889 17.341 1.00 58.69 148 HIS A C 1
ATOM 1262 O O . HIS A 1 148 ? -14.374 -15.101 17.427 1.00 58.69 148 HIS A O 1
ATOM 1268 N N . SER A 1 149 ? -14.337 -13.080 18.377 1.00 56.81 149 SER A N 1
ATOM 1269 C CA . SER A 1 149 ? -13.950 -13.609 19.690 1.00 56.81 149 SER A CA 1
ATOM 1270 C C . SER A 1 149 ? -15.078 -14.466 20.291 1.00 56.81 149 SER A C 1
ATOM 1272 O O . SER A 1 149 ? -16.248 -14.116 20.206 1.00 56.81 149 SER A O 1
ATOM 1274 N N . ARG A 1 150 ? -14.747 -15.606 20.918 1.00 54.88 150 ARG A N 1
ATOM 1275 C CA . ARG A 1 150 ? -15.726 -16.596 21.434 1.00 54.88 150 ARG A CA 1
ATOM 1276 C C . ARG A 1 150 ? -16.785 -16.0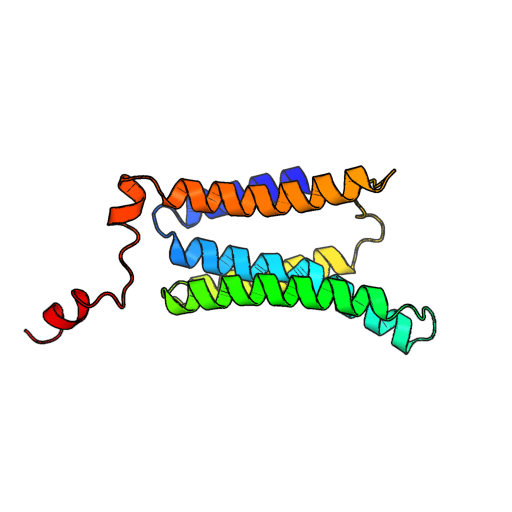27 22.400 1.00 54.88 150 ARG A C 1
ATOM 1278 O O . ARG A 1 150 ? -17.803 -16.678 22.622 1.00 54.88 150 ARG A O 1
ATOM 1285 N N . ASP A 1 151 ? -16.574 -14.829 22.938 1.00 55.50 151 ASP A N 1
ATOM 1286 C CA . ASP A 1 151 ? -17.515 -14.136 23.820 1.00 55.50 151 ASP A CA 1
ATOM 1287 C C . ASP A 1 151 ? -18.666 -13.423 23.080 1.00 55.50 151 ASP A C 1
ATOM 1289 O O . ASP A 1 151 ? -19.707 -13.180 23.692 1.00 55.50 151 ASP A O 1
ATOM 1293 N N . THR A 1 152 ? -18.548 -13.114 21.778 1.00 50.88 152 THR A N 1
ATOM 1294 C CA . THR A 1 152 ? -19.636 -12.479 20.997 1.00 50.88 152 THR A CA 1
ATOM 1295 C C . THR A 1 152 ? -20.727 -13.467 20.576 1.00 50.88 152 THR A C 1
ATOM 1297 O O . THR A 1 152 ? -21.887 -13.075 20.472 1.00 50.88 152 THR A O 1
ATOM 1300 N N . LEU A 1 153 ? -20.405 -14.759 20.440 1.00 49.09 153 LEU A N 1
ATOM 1301 C CA . LEU A 1 153 ? -21.374 -15.816 20.106 1.00 49.09 153 LEU A CA 1
ATOM 1302 C C . LEU A 1 153 ? -22.374 -16.104 21.239 1.00 49.09 153 LEU A C 1
ATOM 1304 O O . LEU A 1 153 ? -23.482 -16.544 20.973 1.00 49.09 153 LEU A O 1
ATOM 1308 N N . LYS A 1 154 ? -22.038 -15.804 22.503 1.00 46.97 154 LYS A N 1
ATOM 1309 C CA . LYS A 1 154 ? -22.961 -16.005 23.638 1.00 46.97 154 LYS A CA 1
ATOM 1310 C C . LYS A 1 154 ? -24.029 -14.919 23.785 1.00 46.97 154 LYS A C 1
ATOM 1312 O O . LYS A 1 154 ? -24.956 -15.098 24.566 1.00 46.97 154 LYS A O 1
ATOM 1317 N N . LYS A 1 155 ? -23.893 -13.786 23.089 1.00 47.78 155 LYS A N 1
ATOM 1318 C CA . LYS A 1 155 ? -24.846 -12.664 23.170 1.00 47.78 155 LYS A CA 1
ATOM 1319 C C . LYS A 1 155 ? -25.882 -12.644 22.047 1.00 47.78 155 LYS A C 1
ATOM 1321 O O . LYS A 1 155 ? -26.799 -11.839 22.127 1.00 47.78 155 LYS A O 1
ATOM 1326 N N . ALA A 1 156 ? -25.726 -13.482 21.023 1.00 47.59 156 ALA A N 1
ATOM 1327 C CA . ALA A 1 156 ? -26.666 -13.572 19.906 1.00 47.59 156 ALA A CA 1
ATOM 1328 C C . ALA A 1 156 ? -27.781 -14.618 20.123 1.00 47.59 156 ALA A C 1
ATOM 1330 O O . ALA A 1 156 ? -28.773 -14.579 19.405 1.00 47.59 156 ALA A O 1
ATOM 1331 N N . ASP A 1 157 ? -27.642 -15.488 21.132 1.00 50.81 157 ASP A N 1
ATOM 1332 C CA . ASP A 1 157 ? -28.581 -16.579 21.450 1.00 50.81 157 ASP A CA 1
ATOM 1333 C C . ASP A 1 157 ? -29.393 -16.339 22.748 1.00 50.81 157 ASP A C 1
ATOM 1335 O O . ASP A 1 157 ? 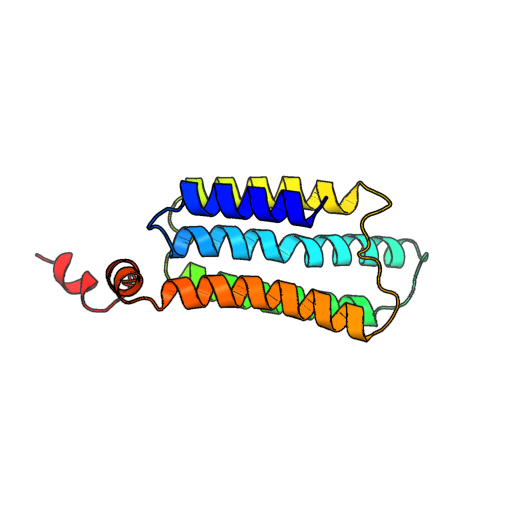-29.781 -17.294 23.423 1.00 50.81 157 ASP A O 1
ATOM 1339 N N . CYS A 1 158 ? -29.646 -15.080 23.133 1.00 39.31 158 CYS A N 1
ATOM 1340 C CA . CYS A 1 158 ? -30.510 -14.731 24.274 1.00 39.31 158 CYS A CA 1
ATOM 1341 C C . CYS A 1 158 ? -31.528 -13.655 23.886 1.00 39.31 158 CYS A C 1
ATOM 1343 O O . CYS A 1 158 ? -31.084 -12.613 23.350 1.00 39.31 158 CYS A O 1
#

Radius of gyration: 18.38 Å; chains: 1; bounding box: 54×33×53 Å

Sequence (158 aa):
MLQFLVSILEFCLSRLYKDRFYPRFYVLETVSRVPYFAFLSVLHLYESLGLWHQADWIKIHFAESWNELHHLRIVEALGGGEYWLDRLFAHIGVFAYYWILVLPEERRPKIENLYDVFVEIRNDEMAHIHTMIACQRPDAKEQLKSPHSRDTLKKADC

pLDDT: mean 75.69, std 12.74, range [39.31, 93.56]

Organism: NCBI:txid1173022

Foldseek 3Di:
DVVVVVVVVCVVLCVVCPLPLLLSQLLVLLLVLLLLVLVLVVVVVCVVVVNDDDCVVNVVSVVVSVVSVVSNVVSVQLVNPVDVVSVVSSVVSSVVVSCVNNPDPDDDDPDPDPVVVVVVVVVVVVVVVVSVVVCVDPVNVVSSDRCPPPVVVVVVPD